Protein AF-A0A819MN63-F1 (afdb_monomer)

Radius of gyration: 20.39 Å; Cα contacts (8 Å, |Δi|>4): 69; chains: 1; bounding box: 48×33×55 Å

pLDDT: mean 74.1, std 19.13, range [34.66, 96.5]

Foldseek 3Di:
DDDDDPVNVVVVVVVVVVVVVVVLVVVVVVLPDPDDDDDDDPPLVNCVVCVVRVPDWDKDKDKDKDPDDLDPDPPVVVVVVPVPDPPVVVVVCVVVVHIDIDIDIDTDDDDDRPD

Solvent-accessible surface area (backbone atoms only — not comparable to full-atom values): 7505 Å² total; per-residue (Å²): 136,85,81,84,50,73,70,57,54,53,51,52,52,52,49,53,52,50,54,52,53,50,53,46,52,51,52,53,53,48,69,73,42,95,62,91,79,89,84,89,80,89,60,70,77,58,62,60,50,41,81,75,38,86,88,47,82,57,59,31,74,48,80,44,48,79,98,55,79,89,61,99,70,57,68,68,64,53,56,52,53,58,73,76,46,66,66,68,58,56,54,59,38,57,77,64,78,51,88,53,77,48,77,44,83,38,82,40,75,73,75,83,78,90,122

Secondary structure (DSSP, 8-state):
-PPPPHHHHHHHHHHHHHHHHHHHHHHHHHHHSSS------S-GGGGGGGGT-TT---EEEEEEETT---S---HHHHHHHHHHS-HHHHHHHHTTT--PEEEEEEESPPPP---

Mean predicted aligned error: 12.8 Å

Structure (mmCIF, N/CA/C/O backbone):
data_AF-A0A819MN63-F1
#
_entry.id   AF-A0A819MN63-F1
#
loop_
_atom_site.gro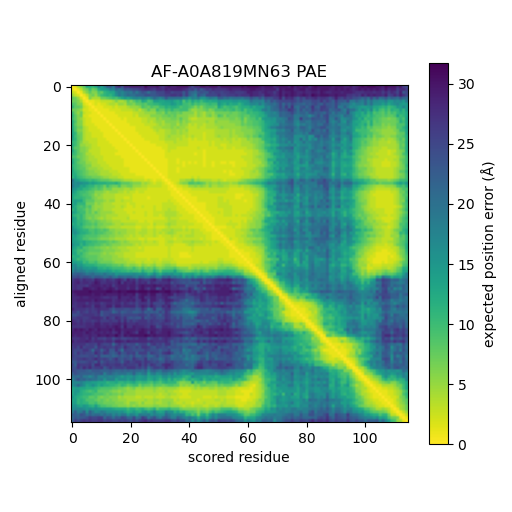up_PDB
_atom_site.id
_atom_site.type_symbol
_atom_site.label_atom_id
_atom_site.label_alt_id
_atom_site.label_comp_id
_atom_site.label_asym_id
_atom_site.label_entity_id
_atom_site.label_seq_id
_atom_site.pdbx_PDB_ins_code
_atom_site.Cartn_x
_atom_site.Cartn_y
_atom_site.Cartn_z
_atom_site.occupancy
_atom_site.B_iso_or_equiv
_atom_site.auth_seq_id
_atom_site.auth_comp_id
_atom_site.auth_asym_id
_atom_site.auth_atom_id
_atom_site.pdbx_PDB_model_num
ATOM 1 N N . MET A 1 1 ? -17.311 16.389 30.363 1.00 45.59 1 MET A N 1
ATOM 2 C CA . MET A 1 1 ? -16.222 16.355 29.365 1.00 45.59 1 MET A CA 1
ATOM 3 C C . MET A 1 1 ? -14.967 15.887 30.088 1.00 45.59 1 MET A C 1
ATOM 5 O O . MET A 1 1 ? -14.513 16.604 30.968 1.00 45.59 1 MET A O 1
ATOM 9 N N . GLY A 1 2 ? -14.494 14.661 29.845 1.00 63.00 2 GLY A N 1
ATOM 10 C CA . GLY A 1 2 ? -13.279 14.136 30.484 1.00 63.00 2 GLY A CA 1
ATOM 11 C C . GLY A 1 2 ? -12.053 14.535 29.669 1.00 63.00 2 GLY A C 1
ATOM 12 O O . GLY A 1 2 ? -11.988 14.201 28.490 1.00 63.00 2 GLY A O 1
ATOM 13 N N . GLN A 1 3 ? -11.128 15.288 30.265 1.00 57.12 3 GLN A N 1
ATOM 14 C CA . GLN A 1 3 ? -9.865 15.643 29.621 1.00 57.12 3 GLN A CA 1
ATOM 15 C C . GLN A 1 3 ? -8.961 14.408 29.530 1.00 57.12 3 GLN A C 1
ATOM 17 O O . GLN A 1 3 ? -8.749 13.701 30.515 1.00 57.12 3 GLN A O 1
ATOM 22 N N . SER A 1 4 ? -8.436 14.175 28.330 1.00 65.62 4 SER A N 1
ATOM 23 C CA . SER A 1 4 ? -7.283 13.316 28.067 1.00 65.62 4 SER A CA 1
ATOM 24 C C . SER A 1 4 ? -6.105 13.763 28.948 1.00 65.62 4 SER A C 1
ATOM 26 O O . SER A 1 4 ? -5.774 14.947 28.979 1.00 65.62 4 SER A O 1
ATOM 28 N N . THR A 1 5 ? -5.503 12.855 29.723 1.00 80.56 5 THR A N 1
ATOM 29 C CA . THR A 1 5 ? -4.288 13.168 30.491 1.00 80.56 5 THR A CA 1
ATOM 30 C C . THR A 1 5 ? -3.076 13.105 29.562 1.00 80.56 5 THR A C 1
ATOM 32 O O . THR A 1 5 ? -3.016 12.248 28.685 1.00 80.56 5 THR A O 1
ATOM 35 N N . PHE A 1 6 ? -2.065 13.951 29.779 1.00 82.38 6 PHE A N 1
ATOM 36 C CA . PHE A 1 6 ? -0.819 13.956 28.990 1.00 82.38 6 PHE A CA 1
ATOM 37 C C . PHE A 1 6 ? -0.183 12.556 28.845 1.00 82.38 6 PHE A C 1
ATOM 39 O O . PHE A 1 6 ? 0.319 12.187 27.786 1.00 82.38 6 PHE A O 1
ATOM 46 N N . SER A 1 7 ? -0.273 11.725 29.890 1.00 84.88 7 SER A N 1
ATOM 47 C CA . SER A 1 7 ? 0.187 10.331 29.839 1.00 84.88 7 SER A CA 1
ATOM 48 C C . SER A 1 7 ? -0.615 9.464 28.859 1.00 84.88 7 SER A C 1
ATOM 50 O O . SER A 1 7 ? -0.031 8.585 28.227 1.00 84.88 7 SER A O 1
ATOM 52 N N . SER A 1 8 ? -1.923 9.693 28.712 1.00 85.88 8 SER A N 1
ATOM 53 C CA . SER A 1 8 ? -2.758 8.992 27.730 1.00 85.88 8 SER A CA 1
ATOM 54 C C . SER A 1 8 ? -2.366 9.355 26.297 1.00 85.88 8 SER A C 1
ATOM 56 O O . SER A 1 8 ? -2.343 8.481 25.435 1.00 85.88 8 SER A O 1
ATOM 58 N N . GLU A 1 9 ? -2.022 10.617 26.042 1.00 84.75 9 GLU A N 1
ATOM 59 C CA . GLU A 1 9 ? -1.597 11.088 24.715 1.00 84.75 9 GLU A CA 1
ATOM 60 C C . GLU A 1 9 ? -0.244 10.498 24.320 1.00 84.75 9 GLU A C 1
ATOM 62 O O . GLU A 1 9 ? -0.098 9.995 23.207 1.00 84.75 9 GLU A O 1
ATOM 67 N N . ILE A 1 10 ? 0.715 10.456 25.253 1.00 90.56 10 ILE A N 1
ATOM 68 C CA . ILE A 1 10 ? 2.007 9.787 25.038 1.00 90.56 10 ILE A CA 1
ATOM 69 C C . ILE A 1 10 ? 1.806 8.307 24.708 1.00 90.56 10 ILE A C 1
ATOM 71 O O . ILE A 1 10 ? 2.417 7.802 23.766 1.00 90.56 10 ILE A O 1
ATOM 75 N N . ASN A 1 11 ? 0.937 7.612 25.444 1.00 89.25 11 ASN A N 1
ATOM 76 C CA . ASN A 1 11 ? 0.668 6.197 25.193 1.00 89.25 11 ASN A CA 1
ATOM 77 C C . ASN A 1 11 ? 0.039 5.971 23.810 1.00 89.25 11 ASN A C 1
ATOM 79 O O . ASN A 1 11 ? 0.414 5.024 23.119 1.00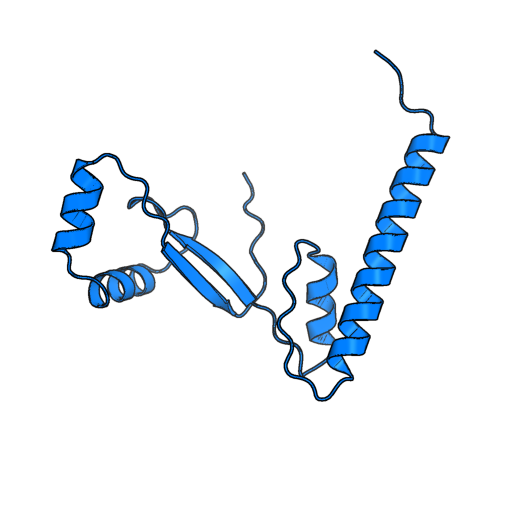 89.25 11 ASN A O 1
ATOM 83 N N . HIS A 1 12 ? -0.864 6.852 23.369 1.00 87.62 12 HIS A N 1
ATOM 84 C CA . HIS A 1 12 ? -1.431 6.787 22.019 1.00 87.62 12 HIS A CA 1
ATOM 85 C C . HIS A 1 12 ? -0.375 7.026 20.934 1.00 87.62 12 HIS A C 1
ATOM 87 O O . HIS A 1 12 ? -0.326 6.277 19.959 1.00 87.62 12 HIS A O 1
ATOM 93 N N . ILE A 1 13 ? 0.510 8.010 21.111 1.00 91.06 13 ILE A N 1
ATOM 94 C CA . ILE A 1 13 ? 1.607 8.267 20.166 1.00 91.06 13 ILE A CA 1
ATOM 95 C C . ILE A 1 13 ? 2.553 7.063 20.105 1.00 91.06 13 ILE A C 1
ATOM 97 O O . ILE A 1 13 ? 2.892 6.602 19.016 1.00 91.06 13 ILE A O 1
ATOM 101 N N . ALA A 1 14 ? 2.943 6.509 21.256 1.00 91.62 14 ALA A N 1
ATOM 102 C CA . ALA A 1 14 ? 3.806 5.333 21.322 1.00 91.62 14 ALA A CA 1
ATOM 103 C C . ALA A 1 14 ? 3.175 4.121 20.619 1.00 91.62 14 ALA A C 1
ATOM 105 O O . ALA A 1 14 ? 3.855 3.405 19.884 1.00 91.62 14 ALA A O 1
ATOM 106 N N . PHE A 1 15 ? 1.866 3.917 20.789 1.00 91.25 15 PHE A N 1
ATOM 107 C CA . PHE A 1 15 ? 1.127 2.876 20.082 1.00 91.25 15 PHE A CA 1
ATOM 108 C C . PHE A 1 15 ? 1.167 3.076 18.560 1.00 91.25 15 PHE A C 1
ATOM 110 O O . PHE A 1 15 ? 1.519 2.146 17.836 1.00 91.25 15 PHE 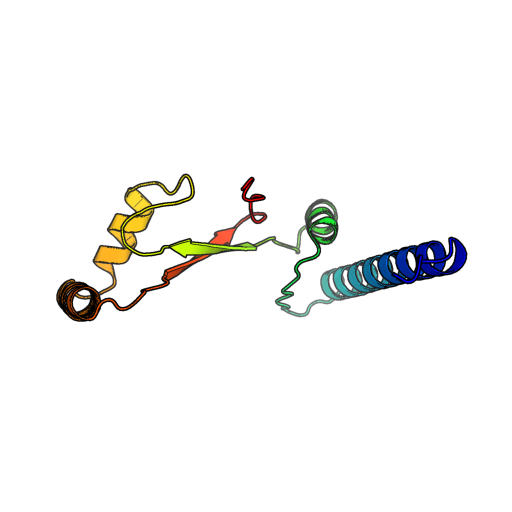A O 1
ATOM 117 N N . ILE A 1 16 ? 0.888 4.290 18.072 1.00 88.06 16 ILE A N 1
ATOM 118 C CA . ILE A 1 16 ? 0.930 4.616 16.637 1.00 88.06 16 ILE A CA 1
ATOM 119 C C . ILE A 1 16 ? 2.325 4.355 16.055 1.00 88.06 16 ILE A C 1
ATOM 121 O O . ILE A 1 16 ? 2.446 3.724 15.003 1.00 88.06 16 ILE A O 1
ATOM 125 N N . LEU A 1 17 ? 3.379 4.793 16.749 1.00 91.44 17 LEU A N 1
ATOM 126 C CA . LEU A 1 17 ? 4.762 4.579 16.318 1.00 91.44 17 LEU A CA 1
ATOM 127 C C . LEU A 1 17 ? 5.120 3.091 16.259 1.00 91.44 17 LEU A C 1
ATOM 129 O O . LEU A 1 17 ? 5.741 2.655 15.290 1.00 91.44 17 LEU A O 1
ATOM 133 N N . ASN A 1 18 ? 4.685 2.301 17.242 1.00 93.19 18 ASN A N 1
ATOM 134 C CA . ASN A 1 18 ? 4.894 0.854 17.239 1.00 93.19 18 ASN A CA 1
ATOM 135 C C . ASN A 1 18 ? 4.166 0.173 16.073 1.00 93.19 18 ASN A C 1
ATOM 137 O O . ASN A 1 18 ? 4.758 -0.665 15.394 1.00 93.19 18 ASN A O 1
ATOM 141 N N . CYS A 1 19 ? 2.913 0.548 15.797 1.00 91.25 19 CYS A N 1
ATOM 142 C CA . CYS A 1 19 ? 2.168 0.018 14.655 1.00 91.25 19 CYS A CA 1
ATOM 143 C C . CYS A 1 19 ? 2.842 0.364 13.321 1.00 91.25 19 CYS A C 1
ATOM 145 O O . CYS A 1 19 ? 2.958 -0.503 12.454 1.00 91.25 19 CYS A O 1
ATOM 147 N N . LEU A 1 20 ? 3.326 1.600 13.167 1.00 92.19 20 LEU A N 1
ATOM 148 C CA . LEU A 1 20 ? 4.042 2.022 11.966 1.00 92.19 20 LEU A CA 1
ATOM 149 C C . LEU A 1 20 ? 5.361 1.255 11.797 1.00 92.19 20 LEU A C 1
ATOM 151 O O . LEU A 1 20 ? 5.638 0.748 10.712 1.00 92.19 20 LEU A O 1
ATOM 155 N N . ALA A 1 21 ? 6.151 1.125 12.865 1.00 93.56 21 ALA A N 1
ATOM 156 C CA . ALA A 1 21 ? 7.407 0.378 12.841 1.00 93.56 21 ALA A CA 1
ATOM 157 C C . ALA A 1 21 ? 7.187 -1.099 12.477 1.00 93.56 21 ALA A C 1
ATOM 159 O O . ALA A 1 21 ? 7.914 -1.652 11.648 1.00 93.56 21 ALA A O 1
ATOM 160 N N . LEU A 1 22 ? 6.148 -1.720 13.045 1.00 95.31 22 LEU A N 1
ATOM 161 C CA . LEU A 1 22 ? 5.773 -3.096 12.737 1.00 95.31 22 LEU A CA 1
ATOM 162 C C . LEU A 1 22 ? 5.373 -3.253 11.264 1.00 95.31 22 LEU A C 1
ATOM 164 O O . LEU A 1 22 ? 5.869 -4.153 10.589 1.00 95.31 22 LEU A O 1
ATOM 168 N N . ALA A 1 23 ? 4.521 -2.365 10.745 1.00 94.50 23 ALA A N 1
ATOM 169 C CA . ALA A 1 23 ? 4.076 -2.423 9.356 1.00 94.50 23 ALA A CA 1
ATOM 170 C C . ALA A 1 23 ? 5.237 -2.226 8.364 1.00 94.50 23 ALA A C 1
ATOM 172 O O . ALA A 1 23 ? 5.317 -2.936 7.358 1.00 94.50 23 ALA A O 1
ATOM 173 N N . THR A 1 24 ? 6.183 -1.334 8.676 1.00 95.38 24 THR A N 1
ATOM 174 C CA . THR A 1 24 ? 7.430 -1.168 7.914 1.00 95.38 24 THR A CA 1
ATOM 175 C C . THR A 1 24 ? 8.241 -2.460 7.907 1.00 95.38 24 THR A C 1
ATOM 177 O O . THR A 1 24 ? 8.580 -2.961 6.837 1.00 95.38 24 THR A O 1
ATOM 180 N N . SER A 1 25 ? 8.492 -3.056 9.077 1.00 96.50 25 SER A N 1
ATOM 181 C CA . SER A 1 25 ? 9.279 -4.291 9.190 1.00 96.50 25 SER A CA 1
ATOM 182 C C . SER A 1 25 ? 8.653 -5.471 8.436 1.00 96.50 25 SER A C 1
ATOM 184 O O . SER A 1 25 ? 9.365 -6.211 7.749 1.00 96.50 25 SER A O 1
ATOM 186 N N . ILE A 1 26 ? 7.324 -5.619 8.499 1.00 95.62 26 ILE A N 1
ATOM 187 C CA . ILE A 1 26 ? 6.593 -6.631 7.726 1.00 95.62 26 ILE A CA 1
ATOM 188 C C . ILE A 1 26 ? 6.774 -6.377 6.228 1.00 95.62 26 ILE A C 1
ATOM 190 O O . ILE A 1 26 ? 7.154 -7.290 5.499 1.00 95.62 26 ILE A O 1
ATOM 194 N N . THR A 1 27 ? 6.565 -5.139 5.773 1.00 95.31 27 THR A N 1
ATOM 195 C CA . THR A 1 27 ? 6.689 -4.776 4.353 1.00 95.31 27 THR A CA 1
ATOM 196 C C . THR A 1 27 ? 8.088 -5.081 3.824 1.00 95.31 27 THR A C 1
ATOM 198 O O . THR A 1 27 ? 8.224 -5.730 2.792 1.00 95.31 27 THR A O 1
ATOM 201 N N . GLU A 1 28 ? 9.141 -4.702 4.550 1.00 95.44 28 GLU A N 1
ATOM 202 C CA . GLU A 1 28 ? 10.507 -5.007 4.123 1.00 95.44 28 GLU A CA 1
ATOM 203 C C . GLU A 1 28 ? 10.815 -6.508 4.115 1.00 95.44 28 GLU A C 1
ATOM 205 O O . GLU A 1 28 ? 11.546 -6.987 3.249 1.00 95.44 28 GLU A O 1
ATOM 210 N N . THR A 1 29 ? 10.289 -7.262 5.085 1.00 96.06 29 THR A N 1
ATOM 211 C CA . THR A 1 29 ? 10.427 -8.726 5.109 1.00 96.06 29 THR A CA 1
ATOM 212 C C . THR A 1 29 ? 9.812 -9.342 3.855 1.00 96.06 29 THR A C 1
ATOM 214 O O . THR A 1 29 ? 10.435 -10.190 3.218 1.00 96.06 29 THR A O 1
ATOM 217 N N . LEU A 1 30 ? 8.631 -8.865 3.457 1.00 95.31 30 LEU A N 1
ATOM 218 C CA . LEU A 1 30 ? 7.952 -9.309 2.241 1.00 95.31 30 LEU A CA 1
ATOM 219 C C . LEU A 1 30 ? 8.739 -8.918 0.982 1.00 95.31 30 LEU A C 1
ATOM 221 O O . LEU A 1 30 ? 8.903 -9.760 0.103 1.00 95.31 30 LEU A O 1
ATOM 225 N N . CYS A 1 31 ? 9.317 -7.712 0.923 1.00 94.12 31 CYS A N 1
ATOM 226 C CA . CYS A 1 31 ? 10.182 -7.294 -0.188 1.00 94.12 31 CYS A CA 1
ATOM 227 C C . CYS A 1 31 ? 11.449 -8.147 -0.329 1.00 94.12 31 CYS A C 1
ATOM 229 O O . CYS A 1 31 ? 11.979 -8.273 -1.427 1.00 94.12 31 CYS A O 1
ATOM 231 N N . ARG A 1 32 ? 11.976 -8.708 0.764 1.00 94.75 32 ARG A N 1
ATOM 232 C CA . ARG A 1 32 ? 13.137 -9.616 0.716 1.00 94.75 32 ARG A CA 1
ATOM 233 C C . ARG A 1 32 ? 12.747 -11.059 0.391 1.00 94.75 32 ARG A C 1
ATOM 235 O O . ARG A 1 32 ? 13.628 -11.871 0.128 1.00 94.75 32 ARG A O 1
ATOM 242 N N . SER A 1 33 ? 11.456 -11.385 0.428 1.00 93.75 33 SER A N 1
ATOM 243 C CA . SER A 1 33 ? 10.958 -12.700 0.035 1.00 93.75 33 SER A CA 1
ATOM 244 C C . SER A 1 33 ? 10.871 -12.819 -1.489 1.00 93.75 33 SER A C 1
ATOM 246 O O . SER A 1 33 ? 10.639 -11.836 -2.189 1.00 93.75 33 SER A O 1
ATOM 248 N N . GLU A 1 34 ? 10.995 -14.037 -2.012 1.00 88.38 34 GLU A N 1
ATOM 249 C CA . GLU A 1 34 ? 10.754 -14.331 -3.436 1.00 88.38 34 GLU A CA 1
ATOM 250 C C . GLU A 1 34 ? 9.258 -14.534 -3.749 1.00 88.38 34 GLU A C 1
ATOM 252 O O . GLU A 1 34 ? 8.887 -14.954 -4.843 1.00 88.38 34 GLU A O 1
ATOM 257 N N . SER A 1 35 ? 8.377 -14.269 -2.778 1.00 91.50 35 SER A N 1
ATOM 258 C CA . SER A 1 35 ? 6.937 -14.469 -2.931 1.00 91.50 35 SER A CA 1
ATOM 259 C C . SER A 1 35 ? 6.282 -13.295 -3.649 1.00 91.50 35 SER A C 1
ATOM 261 O O . SER A 1 35 ? 6.613 -12.134 -3.420 1.00 91.50 35 SER A O 1
ATOM 263 N N . PHE A 1 36 ? 5.281 -13.597 -4.475 1.00 93.69 36 PHE A N 1
ATOM 264 C CA . PHE A 1 36 ? 4.382 -12.578 -5.004 1.00 93.69 36 PHE A CA 1
ATOM 265 C C . PHE A 1 36 ? 3.376 -12.174 -3.921 1.00 93.69 36 PHE A C 1
ATOM 267 O O . PHE A 1 36 ? 2.628 -13.018 -3.424 1.00 93.69 36 PHE A O 1
ATOM 274 N N . VAL A 1 37 ? 3.358 -10.893 -3.548 1.00 94.69 37 VAL A N 1
ATOM 275 C CA . VAL A 1 37 ? 2.541 -10.381 -2.441 1.00 94.69 37 VAL A CA 1
ATOM 276 C C . VAL A 1 37 ? 1.809 -9.112 -2.859 1.00 94.69 37 VAL A C 1
ATOM 278 O O . VAL A 1 37 ? 2.399 -8.210 -3.449 1.00 94.69 37 VAL A O 1
ATOM 281 N N . ILE A 1 38 ? 0.527 -9.027 -2.501 1.00 94.31 38 ILE A N 1
ATOM 282 C CA . ILE A 1 38 ? -0.271 -7.801 -2.581 1.00 94.31 38 ILE A CA 1
ATOM 283 C C . ILE A 1 38 ? -0.501 -7.311 -1.152 1.00 94.31 38 ILE A C 1
ATOM 285 O O . ILE A 1 38 ? -1.096 -8.019 -0.341 1.00 94.31 38 ILE A O 1
ATOM 289 N N . LEU A 1 39 ? -0.038 -6.098 -0.853 1.00 92.88 39 LEU A N 1
ATOM 290 C CA . LEU A 1 39 ? -0.228 -5.447 0.441 1.00 92.88 39 LEU A CA 1
ATOM 291 C C . LEU A 1 39 ? -1.118 -4.214 0.266 1.00 92.88 39 LEU A C 1
ATOM 293 O O . LEU A 1 39 ? -0.723 -3.250 -0.385 1.00 92.88 39 LEU A O 1
ATOM 297 N N . ALA A 1 40 ? -2.307 -4.233 0.869 1.00 92.06 40 ALA A N 1
ATOM 298 C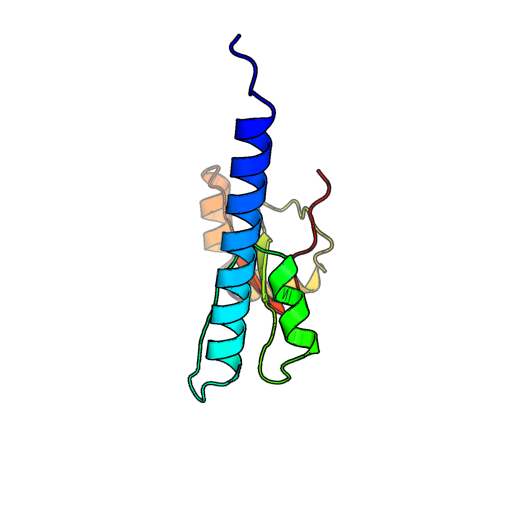 CA . ALA A 1 40 ? -3.177 -3.064 0.960 1.00 92.06 40 ALA A CA 1
ATOM 299 C C . ALA A 1 40 ? -2.944 -2.347 2.296 1.00 92.06 40 ALA A C 1
ATOM 301 O O . ALA A 1 40 ? -2.918 -2.983 3.350 1.00 92.06 40 ALA A O 1
ATOM 302 N N . THR A 1 41 ? -2.768 -1.027 2.264 1.00 89.62 41 THR A N 1
ATOM 303 C CA . THR A 1 41 ? -2.515 -0.223 3.465 1.00 89.62 41 THR A CA 1
ATOM 304 C C . THR A 1 41 ? -3.051 1.196 3.313 1.00 89.62 41 THR A C 1
ATOM 306 O O . THR A 1 41 ? -3.079 1.743 2.213 1.00 89.62 41 THR A O 1
ATOM 309 N N . HIS A 1 42 ? -3.440 1.799 4.437 1.00 88.38 42 HIS A N 1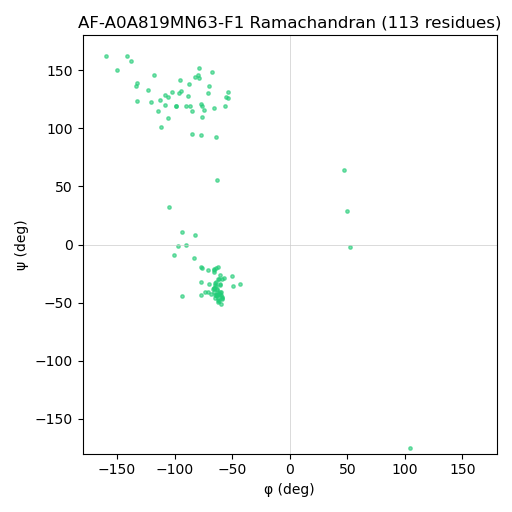
ATOM 310 C CA . HIS A 1 42 ? -3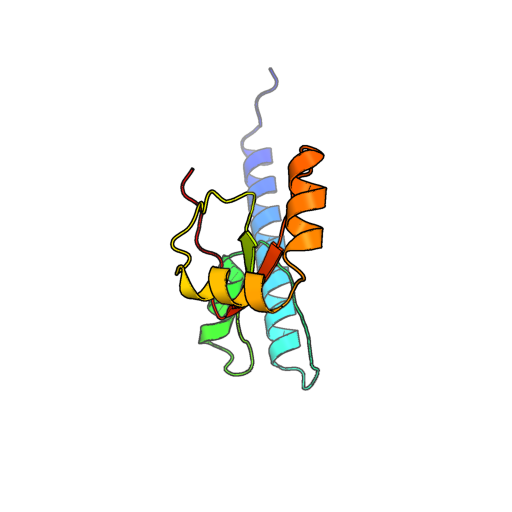.770 3.225 4.543 1.00 88.38 42 HIS A CA 1
ATOM 311 C C . HIS A 1 42 ? -2.591 4.063 5.070 1.00 88.38 42 HIS A C 1
ATOM 313 O O . HIS A 1 42 ? -2.700 5.278 5.199 1.00 88.38 42 HIS A O 1
ATOM 319 N N . LEU A 1 43 ? -1.459 3.427 5.393 1.00 89.19 43 LEU A N 1
ATOM 320 C CA . LEU A 1 43 ? -0.269 4.099 5.909 1.00 89.19 43 LEU A CA 1
ATOM 321 C C . LEU A 1 43 ? 0.576 4.633 4.750 1.00 89.19 43 LEU A C 1
ATOM 323 O O . LEU A 1 43 ? 1.418 3.918 4.203 1.00 89.19 43 LEU A O 1
ATOM 327 N N . GLN A 1 44 ? 0.380 5.904 4.393 1.00 87.31 44 GLN A N 1
ATOM 328 C CA . GLN A 1 44 ? 1.125 6.562 3.313 1.00 87.31 44 GLN A CA 1
ATOM 329 C C . GLN A 1 44 ? 2.645 6.524 3.540 1.00 87.31 44 GLN A C 1
ATOM 331 O O . GLN A 1 44 ? 3.414 6.450 2.591 1.00 87.31 44 GLN A O 1
ATOM 336 N N . GLN A 1 45 ? 3.107 6.494 4.791 1.00 88.25 45 GLN A N 1
ATOM 337 C CA . GLN A 1 45 ? 4.532 6.416 5.124 1.00 88.25 45 GLN A CA 1
ATOM 338 C C . GLN A 1 45 ? 5.209 5.165 4.536 1.00 88.25 45 GLN A C 1
ATOM 340 O O . GLN A 1 45 ? 6.390 5.217 4.187 1.00 88.25 45 GLN A O 1
ATOM 345 N N . LEU A 1 46 ? 4.469 4.061 4.369 1.00 90.62 46 LEU A N 1
ATOM 346 C CA . LEU A 1 46 ? 5.005 2.819 3.807 1.00 90.62 46 LEU A CA 1
ATOM 347 C C . LEU A 1 46 ? 5.308 2.924 2.310 1.00 90.62 46 LEU A C 1
ATOM 349 O O . LEU A 1 46 ? 6.146 2.178 1.811 1.00 90.62 46 LEU A O 1
ATOM 353 N N . THR A 1 47 ? 4.700 3.865 1.582 1.00 88.00 47 THR A N 1
ATOM 354 C CA . THR A 1 47 ? 4.935 3.995 0.135 1.00 88.00 47 THR A CA 1
ATOM 355 C C . THR A 1 47 ? 6.368 4.417 -0.179 1.00 88.00 47 THR A C 1
ATOM 357 O O . THR A 1 47 ? 6.870 4.129 -1.268 1.00 88.00 47 THR A O 1
ATOM 360 N N . SER A 1 48 ? 7.046 5.061 0.780 1.00 88.31 48 SER A N 1
ATOM 361 C CA . SER A 1 48 ? 8.455 5.453 0.675 1.00 88.31 48 SER A CA 1
ATOM 362 C C . SER A 1 48 ? 9.417 4.258 0.613 1.00 88.31 48 SER A C 1
ATOM 364 O O . SER A 1 48 ? 10.503 4.375 0.046 1.00 88.31 48 SER A O 1
ATOM 366 N N . ILE A 1 49 ? 8.999 3.082 1.097 1.00 90.62 49 ILE A N 1
ATOM 367 C CA . ILE A 1 49 ? 9.777 1.836 1.025 1.00 90.62 49 ILE A CA 1
ATOM 368 C C . ILE A 1 49 ? 10.032 1.439 -0.439 1.00 90.62 49 ILE A C 1
ATOM 370 O O . ILE A 1 49 ? 11.087 0.888 -0.756 1.00 90.62 49 ILE A O 1
ATOM 374 N N . GLY A 1 50 ? 9.125 1.797 -1.356 1.00 85.56 50 GLY A N 1
ATOM 375 C CA . GLY A 1 50 ? 9.290 1.568 -2.796 1.00 85.56 50 GLY A CA 1
ATOM 376 C C . GLY A 1 50 ? 10.485 2.292 -3.423 1.00 85.56 50 GLY A C 1
ATOM 377 O O . GLY A 1 50 ? 10.965 1.873 -4.471 1.00 85.56 50 GLY A O 1
ATOM 378 N N . TYR A 1 51 ? 11.024 3.334 -2.779 1.00 87.12 51 TYR A N 1
ATOM 379 C CA . TYR A 1 51 ? 12.269 3.970 -3.228 1.00 87.12 51 TYR A CA 1
ATOM 380 C C . TYR A 1 51 ? 13.520 3.153 -2.871 1.00 87.12 51 TYR A C 1
ATOM 382 O O . TYR A 1 51 ? 14.569 3.339 -3.485 1.00 87.12 51 TYR A O 1
ATOM 390 N N . ILE A 1 52 ? 13.418 2.253 -1.889 1.00 91.62 52 ILE A N 1
ATOM 391 C CA . ILE A 1 52 ? 14.521 1.414 -1.403 1.00 91.62 52 ILE A CA 1
ATOM 392 C C . ILE A 1 52 ? 14.514 0.061 -2.126 1.00 91.62 52 ILE A C 1
ATOM 394 O O . ILE A 1 52 ? 15.559 -0.414 -2.574 1.00 91.62 52 ILE A O 1
ATOM 398 N N . TYR A 1 53 ? 13.337 -0.552 -2.274 1.00 91.75 53 TYR A N 1
ATOM 399 C CA . TYR A 1 53 ? 13.177 -1.893 -2.839 1.00 91.75 53 TYR A CA 1
ATOM 400 C C . TYR A 1 53 ? 12.613 -1.833 -4.258 1.00 91.75 53 TYR A C 1
ATOM 402 O O . TYR A 1 53 ? 11.435 -1.557 -4.459 1.00 91.75 53 TYR A O 1
ATOM 410 N N . ARG A 1 54 ? 13.448 -2.153 -5.255 1.00 89.50 54 ARG A N 1
ATOM 411 C CA . ARG A 1 54 ? 13.075 -2.100 -6.685 1.00 89.50 54 ARG A CA 1
ATOM 412 C C . ARG A 1 54 ? 11.965 -3.074 -7.090 1.00 89.50 54 ARG A C 1
ATOM 414 O O . ARG A 1 54 ? 11.374 -2.901 -8.148 1.00 89.50 54 ARG A O 1
ATOM 421 N N . ASN A 1 55 ? 11.732 -4.115 -6.297 1.00 90.94 55 ASN A N 1
ATOM 422 C CA . ASN A 1 55 ? 10.689 -5.112 -6.528 1.00 90.94 55 ASN A CA 1
ATOM 423 C C . ASN A 1 55 ? 9.347 -4.752 -5.870 1.00 90.94 55 ASN A C 1
ATOM 425 O O . ASN A 1 55 ? 8.389 -5.504 -6.023 1.00 90.94 55 ASN A O 1
ATOM 429 N N . LEU A 1 56 ? 9.261 -3.616 -5.170 1.00 93.25 56 LEU A N 1
ATOM 430 C CA . LEU A 1 56 ? 8.002 -3.072 -4.676 1.00 93.25 56 LEU A CA 1
ATOM 431 C C . LEU A 1 56 ? 7.473 -2.030 -5.663 1.00 93.25 56 LEU A C 1
ATOM 433 O O . LEU A 1 56 ? 8.177 -1.095 -6.040 1.00 93.25 56 LEU A O 1
ATOM 437 N N . ALA A 1 57 ? 6.202 -2.160 -6.035 1.00 93.25 57 ALA A N 1
ATOM 438 C CA . ALA A 1 57 ? 5.491 -1.183 -6.846 1.00 93.25 57 ALA A CA 1
ATOM 439 C C . ALA A 1 57 ? 4.235 -0.701 -6.107 1.00 93.25 57 ALA A C 1
ATOM 441 O O . ALA A 1 57 ? 3.468 -1.504 -5.578 1.00 93.25 57 ALA A O 1
ATOM 442 N N . ASN A 1 58 ? 4.035 0.618 -6.071 1.00 92.62 58 ASN A N 1
ATOM 443 C CA . ASN A 1 58 ? 2.872 1.240 -5.439 1.00 92.62 58 ASN A CA 1
ATOM 444 C C . ASN A 1 58 ? 1.710 1.337 -6.433 1.00 92.62 58 ASN A C 1
ATOM 446 O O . ASN A 1 58 ? 1.913 1.728 -7.586 1.00 92.62 58 ASN A O 1
ATOM 450 N N . TYR A 1 59 ? 0.502 1.038 -5.959 1.00 92.06 59 TYR A N 1
ATOM 451 C CA . TYR A 1 59 ? -0.744 1.181 -6.707 1.00 92.06 59 TYR A CA 1
ATOM 452 C C . TYR A 1 59 ? -1.843 1.765 -5.814 1.00 92.06 59 TYR A C 1
ATOM 454 O O . TYR A 1 59 ? -1.794 1.634 -4.590 1.00 92.06 59 TYR A O 1
ATOM 462 N N . HIS A 1 60 ? -2.857 2.366 -6.428 1.00 89.00 60 HIS A N 1
ATOM 463 C CA . HIS A 1 60 ? -4.074 2.828 -5.758 1.00 89.00 60 HIS A CA 1
ATOM 464 C C . HIS A 1 60 ? -5.306 2.573 -6.630 1.00 89.00 60 HIS A C 1
ATOM 466 O O . HIS A 1 60 ? -5.189 2.348 -7.835 1.00 89.00 60 HIS A O 1
ATOM 472 N N . PHE A 1 61 ? -6.486 2.598 -6.011 1.00 83.81 61 PHE A N 1
ATOM 473 C CA . PHE A 1 61 ? -7.761 2.541 -6.718 1.00 83.81 61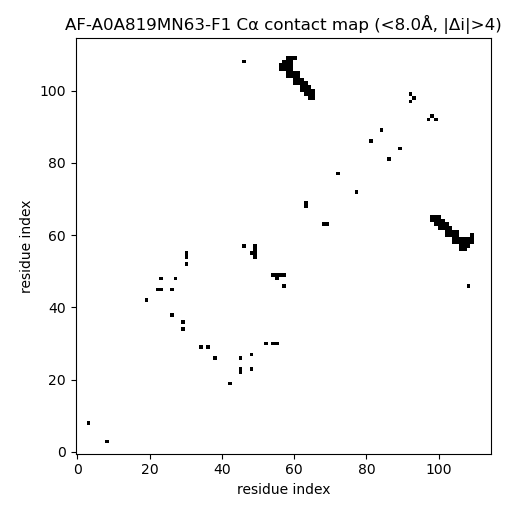 PHE A CA 1
ATOM 474 C C . PHE A 1 61 ? -8.340 3.946 -6.865 1.00 83.81 61 PHE A C 1
ATOM 476 O O . PHE A 1 61 ? -8.652 4.587 -5.865 1.00 83.81 61 PHE A O 1
ATOM 483 N N . ASP A 1 62 ? -8.530 4.384 -8.105 1.00 71.94 62 ASP A N 1
ATOM 484 C CA . ASP A 1 62 ? -9.378 5.532 -8.415 1.00 71.94 62 ASP A CA 1
ATOM 485 C C . ASP A 1 62 ? -10.846 5.117 -8.389 1.00 71.94 62 ASP A C 1
ATOM 487 O O . ASP A 1 62 ? -11.192 4.020 -8.834 1.00 71.94 62 ASP A O 1
ATOM 491 N N . ILE A 1 63 ? -11.707 6.017 -7.914 1.00 71.94 63 ILE A N 1
ATOM 492 C CA . ILE A 1 63 ? -13.157 5.825 -7.871 1.00 71.94 63 ILE A CA 1
ATOM 493 C C . ILE A 1 63 ? -13.809 6.814 -8.837 1.00 71.94 63 ILE A C 1
ATOM 495 O O . ILE A 1 63 ? -13.626 8.023 -8.714 1.00 71.94 63 ILE A O 1
ATOM 499 N N . ILE A 1 64 ? -14.604 6.302 -9.773 1.00 67.69 64 ILE A N 1
ATOM 500 C CA . ILE A 1 64 ? -15.444 7.099 -10.672 1.00 67.69 64 ILE A CA 1
ATOM 501 C C . ILE A 1 64 ? -16.892 6.960 -10.210 1.00 67.69 64 ILE A C 1
ATOM 503 O O . ILE A 1 64 ? -17.389 5.840 -10.074 1.00 67.69 64 ILE A O 1
ATOM 507 N N . TYR A 1 65 ? -17.563 8.092 -9.992 1.00 59.97 65 TYR A N 1
ATOM 508 C CA . TYR A 1 65 ? -18.965 8.148 -9.591 1.00 59.97 65 TYR A CA 1
ATOM 509 C C . TYR A 1 65 ? -19.753 9.162 -10.443 1.00 59.97 65 TYR A C 1
ATOM 511 O O . TYR A 1 65 ? -19.420 10.343 -10.483 1.00 59.97 65 TYR A O 1
ATOM 519 N N . ASN A 1 66 ? -20.819 8.681 -11.093 1.00 49.25 66 ASN A N 1
ATOM 520 C CA . ASN A 1 66 ? -21.985 9.443 -11.577 1.00 49.25 66 ASN A CA 1
ATOM 521 C C . ASN A 1 66 ? -21.704 10.751 -12.361 1.00 49.25 66 ASN A C 1
ATOM 523 O O . ASN A 1 66 ? -22.078 11.833 -11.909 1.00 49.25 66 ASN A O 1
ATOM 527 N N . ASP A 1 67 ? -21.056 10.649 -13.532 1.00 45.72 67 ASP A N 1
ATOM 528 C CA . ASP A 1 67 ? -20.771 11.720 -14.522 1.00 45.72 67 ASP A CA 1
ATOM 529 C C . ASP A 1 67 ? -20.078 13.007 -13.996 1.00 45.72 67 ASP A C 1
ATOM 531 O O . ASP A 1 67 ? -19.750 13.899 -14.780 1.00 45.72 67 ASP A O 1
ATOM 535 N N . LYS A 1 68 ? -19.805 13.127 -12.690 1.00 45.56 68 LYS A N 1
ATOM 536 C CA . LYS A 1 68 ? -19.066 14.233 -12.071 1.00 45.56 68 LYS A CA 1
ATOM 537 C C . LYS A 1 68 ? -17.737 13.718 -11.551 1.00 45.56 68 LYS A C 1
ATOM 539 O O . LYS A 1 68 ? -17.635 13.103 -10.494 1.00 45.56 68 LYS A O 1
ATOM 544 N N . ILE A 1 69 ? -16.712 13.990 -12.338 1.00 45.94 69 ILE A N 1
ATOM 545 C CA . ILE A 1 69 ? -15.339 13.603 -12.063 1.00 45.94 69 ILE A CA 1
ATOM 546 C C . ILE A 1 69 ? -14.790 14.517 -10.957 1.00 45.94 69 ILE A C 1
ATOM 548 O O . ILE A 1 69 ? -14.683 15.725 -11.155 1.00 45.94 69 ILE A O 1
ATOM 552 N N . HIS A 1 70 ? -14.454 13.950 -9.796 1.00 47.06 70 HIS A N 1
ATOM 553 C CA . HIS A 1 70 ? -13.862 14.677 -8.660 1.00 47.06 70 HIS A CA 1
ATOM 554 C C . HIS A 1 70 ? -12.358 14.417 -8.475 1.00 47.06 70 HIS A C 1
ATOM 556 O O . HIS A 1 70 ? -11.822 14.453 -7.372 1.00 47.06 70 HIS A O 1
ATOM 562 N N . SER A 1 71 ? -11.653 14.198 -9.576 1.00 44.88 71 SER A N 1
ATOM 563 C CA . SER A 1 71 ? -10.194 14.241 -9.655 1.00 44.88 71 SER A CA 1
ATOM 564 C C . SER A 1 71 ? -9.808 14.451 -11.120 1.00 44.88 71 SER A C 1
ATOM 566 O O . SER A 1 71 ? -10.652 14.282 -11.992 1.00 44.88 71 SER A O 1
ATOM 568 N N . ASP A 1 72 ? -8.577 14.869 -11.408 1.00 48.62 72 ASP A N 1
ATOM 569 C CA . ASP A 1 72 ? -8.048 15.157 -12.755 1.00 48.62 72 ASP A CA 1
ATOM 570 C C . ASP A 1 72 ? -8.008 13.918 -13.690 1.00 48.62 72 ASP A C 1
ATOM 572 O O . ASP A 1 72 ? -6.950 13.518 -14.181 1.00 48.62 72 ASP A O 1
ATOM 576 N N . ILE A 1 73 ? -9.134 13.239 -13.902 1.00 49.25 73 ILE A N 1
ATOM 577 C CA . ILE A 1 73 ? -9.243 12.061 -14.755 1.00 49.25 73 ILE A CA 1
ATOM 578 C C . ILE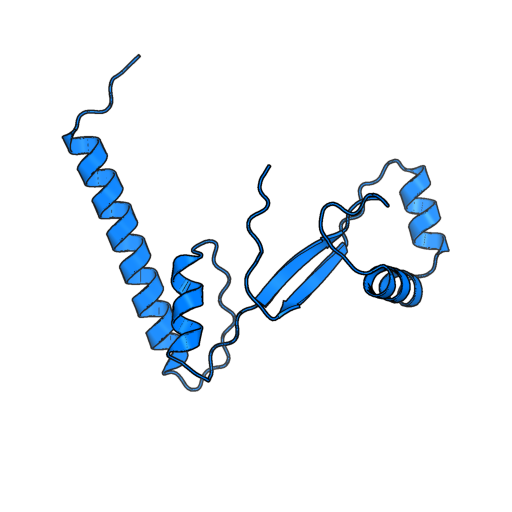 A 1 73 ? -9.445 12.552 -16.183 1.00 49.25 73 ILE A C 1
ATOM 580 O O . ILE A 1 73 ? -10.457 13.166 -16.514 1.00 49.25 73 ILE A O 1
ATOM 584 N N . ASP A 1 74 ? -8.458 12.258 -17.024 1.00 52.12 74 ASP A N 1
ATOM 585 C CA . ASP A 1 74 ? -8.512 12.478 -18.464 1.00 52.12 74 ASP A CA 1
ATOM 586 C C . ASP A 1 74 ? -9.761 11.805 -19.062 1.00 52.12 74 ASP A C 1
ATOM 588 O O . ASP A 1 74 ? -10.022 10.622 -18.802 1.00 52.12 74 ASP A O 1
ATOM 592 N N . ASN A 1 75 ? -10.508 12.550 -19.883 1.00 52.72 75 ASN A N 1
ATOM 593 C CA . ASN A 1 75 ? -11.686 12.085 -20.621 1.00 52.72 75 ASN A CA 1
ATOM 594 C C . ASN A 1 75 ? -11.414 10.778 -21.388 1.00 52.72 75 ASN A C 1
ATOM 596 O O . ASN A 1 75 ? -12.323 9.970 -21.579 1.00 52.72 75 ASN A O 1
ATOM 600 N N . ASP A 1 76 ? -10.159 10.522 -21.767 1.00 56.41 76 ASP A N 1
ATOM 601 C CA . ASP A 1 76 ? -9.754 9.284 -22.433 1.00 56.41 76 ASP A CA 1
ATOM 602 C C . ASP A 1 76 ? -9.929 8.030 -21.547 1.00 56.41 76 ASP A C 1
ATOM 604 O O . ASP A 1 76 ? -10.295 6.955 -22.027 1.00 56.41 76 ASP A O 1
ATOM 608 N N . SER A 1 77 ? -9.766 8.161 -20.223 1.00 51.91 77 SER A N 1
ATOM 609 C CA . SER A 1 77 ? -9.999 7.060 -19.271 1.00 51.91 77 SER A CA 1
ATOM 610 C C . SER A 1 77 ? -11.485 6.702 -19.148 1.00 51.91 77 SER A C 1
ATOM 612 O O . SER A 1 77 ? -11.824 5.533 -18.974 1.00 51.91 77 SER A O 1
ATOM 614 N N . ILE A 1 78 ? -12.370 7.694 -19.268 1.00 52.53 78 ILE A N 1
ATOM 615 C CA . ILE A 1 78 ? -13.829 7.518 -19.189 1.00 52.53 78 ILE A CA 1
ATOM 616 C C . ILE A 1 78 ? -14.366 6.924 -20.486 1.00 52.53 78 ILE A C 1
ATOM 618 O O . ILE A 1 78 ? -15.130 5.960 -20.457 1.00 52.53 78 ILE A O 1
ATOM 622 N N . ASN A 1 79 ? -13.888 7.416 -21.629 1.00 49.84 79 ASN A N 1
ATOM 623 C CA . ASN A 1 79 ? -14.257 6.878 -22.937 1.00 49.84 79 ASN A CA 1
ATOM 624 C C . ASN A 1 79 ? -13.860 5.403 -23.085 1.00 49.84 79 ASN A C 1
ATOM 626 O O . ASN A 1 79 ? -14.606 4.612 -23.661 1.00 49.84 79 ASN A O 1
ATOM 630 N N . ARG A 1 80 ? -12.727 4.996 -22.497 1.00 53.47 80 ARG A N 1
ATOM 631 C CA . ARG A 1 80 ? -12.339 3.580 -22.422 1.00 53.47 80 ARG A CA 1
ATOM 632 C C . ARG A 1 80 ? -13.300 2.749 -21.575 1.00 53.47 80 ARG A C 1
ATOM 634 O O . ARG A 1 80 ? -13.541 1.598 -21.918 1.00 53.47 80 ARG A O 1
ATOM 641 N N . LEU A 1 81 ? -13.888 3.314 -20.522 1.00 52.09 81 LEU A N 1
ATOM 642 C CA . LEU A 1 81 ? -14.860 2.621 -19.675 1.00 52.09 81 LEU A CA 1
ATOM 643 C C . LEU A 1 81 ? -16.201 2.400 -20.396 1.00 52.09 81 LEU A C 1
ATOM 645 O O . LEU A 1 81 ? -16.739 1.294 -20.356 1.00 52.09 81 LEU A O 1
ATOM 649 N N . HIS A 1 82 ? -16.676 3.402 -21.147 1.00 49.88 82 HIS A N 1
ATOM 650 C CA . HIS A 1 82 ? -17.844 3.273 -22.032 1.00 49.88 82 HIS A CA 1
ATOM 651 C C . HIS A 1 82 ? -17.649 2.217 -23.130 1.00 49.88 82 HIS A C 1
ATOM 653 O O . HIS A 1 82 ? -18.615 1.619 -23.593 1.00 49.88 82 HIS A O 1
ATOM 659 N N . HIS A 1 83 ? -16.405 1.944 -23.532 1.00 52.38 83 HIS A N 1
ATOM 660 C CA . HIS A 1 83 ? -16.110 0.949 -24.561 1.00 52.38 83 HIS A CA 1
ATOM 661 C C . HIS A 1 83 ? -16.186 -0.506 -24.058 1.00 52.38 83 HIS A C 1
ATOM 663 O O . HIS A 1 83 ? -16.306 -1.423 -24.874 1.00 52.38 83 HIS A O 1
ATOM 669 N N . PHE A 1 84 ? -16.114 -0.728 -22.737 1.00 49.00 84 PHE A N 1
ATOM 670 C CA . PHE A 1 84 ? -16.077 -2.059 -22.116 1.00 49.00 84 PHE A CA 1
ATOM 671 C C . PHE A 1 84 ? 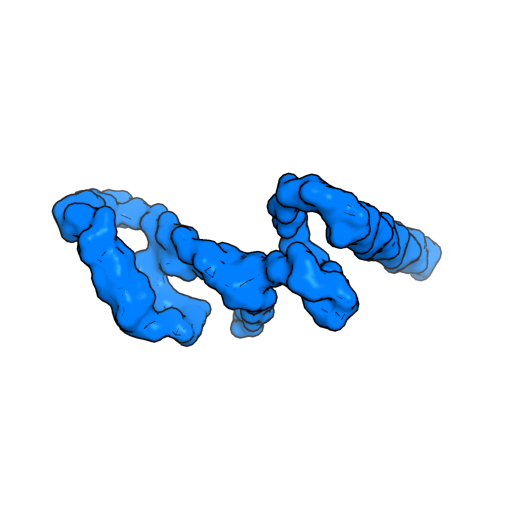-17.424 -2.532 -21.543 1.00 49.00 84 PHE A C 1
ATOM 673 O O . PHE A 1 84 ? -17.544 -3.705 -21.189 1.00 49.00 84 PHE A O 1
ATOM 680 N N . GLN A 1 85 ? -18.447 -1.674 -21.470 1.00 51.78 85 GLN A N 1
ATOM 681 C CA . GLN A 1 85 ? -19.779 -2.039 -20.976 1.00 51.78 85 GLN A CA 1
ATOM 682 C C . GLN A 1 85 ? -20.873 -1.530 -21.919 1.00 51.78 85 GLN A C 1
ATOM 684 O O . GLN A 1 85 ? -20.796 -0.422 -22.434 1.00 51.78 85 GLN A O 1
ATOM 689 N N . SER A 1 86 ? -21.900 -2.351 -22.165 1.00 50.69 86 SER A N 1
ATOM 690 C CA . SER A 1 86 ? -23.056 -1.952 -22.974 1.00 50.69 86 SER A CA 1
ATOM 691 C C . SER A 1 86 ? -23.694 -0.695 -22.373 1.00 50.69 86 SER A C 1
ATOM 693 O O . SER A 1 86 ? -24.159 -0.730 -21.234 1.00 50.69 86 SER A O 1
ATOM 695 N N . GLN A 1 87 ? -23.736 0.393 -23.151 1.00 51.78 87 GLN A N 1
ATOM 696 C CA . GLN A 1 87 ? -24.399 1.667 -22.827 1.00 51.78 87 GLN A CA 1
ATOM 697 C C . GLN A 1 87 ? -25.791 1.456 -22.191 1.00 51.78 87 GLN A C 1
ATOM 699 O O . GLN A 1 87 ? -26.174 2.152 -21.258 1.00 51.78 87 GLN A O 1
ATOM 704 N N . THR A 1 88 ? -26.493 0.405 -22.624 1.00 54.09 88 THR A N 1
ATOM 705 C CA . THR A 1 88 ? -27.825 0.005 -22.161 1.00 54.09 88 THR A CA 1
ATOM 706 C C . THR A 1 88 ? -27.885 -0.333 -20.666 1.00 54.09 88 THR A C 1
ATOM 708 O O . THR A 1 88 ? -28.896 -0.059 -20.028 1.00 54.09 88 THR A O 1
ATOM 711 N N . ILE A 1 89 ? -26.821 -0.901 -20.084 1.00 52.78 89 ILE A N 1
ATOM 712 C CA . ILE A 1 89 ? -26.759 -1.219 -18.645 1.00 52.78 89 ILE A CA 1
ATOM 713 C C . ILE A 1 89 ? -26.574 0.065 -17.827 1.00 52.78 89 ILE A C 1
ATOM 715 O O . ILE A 1 89 ? -27.232 0.242 -16.806 1.00 52.78 89 ILE A O 1
ATOM 719 N N . PHE A 1 90 ? -25.729 0.988 -18.291 1.00 52.00 90 PHE A N 1
ATOM 720 C CA . PHE A 1 90 ? -25.547 2.287 -17.637 1.00 52.00 90 PHE A CA 1
ATOM 721 C C . PHE A 1 90 ? -26.838 3.114 -17.644 1.00 52.00 90 PHE A C 1
ATOM 723 O O . PHE A 1 90 ? -27.209 3.662 -16.607 1.00 52.00 90 PHE A O 1
ATOM 730 N N . ASP A 1 91 ? -27.549 3.147 -18.773 1.00 52.16 91 ASP A N 1
ATOM 731 C CA . ASP A 1 91 ? -28.813 3.878 -18.902 1.00 52.16 91 ASP A CA 1
ATOM 732 C C . ASP A 1 91 ? -29.899 3.311 -17.963 1.00 52.16 91 ASP A C 1
ATOM 734 O O . ASP A 1 91 ? -30.554 4.070 -17.249 1.00 52.16 91 ASP A O 1
ATOM 738 N N . GLN A 1 92 ? -30.021 1.979 -17.865 1.00 52.44 92 GLN A N 1
ATOM 739 C CA . GLN A 1 92 ? -30.964 1.316 -16.947 1.00 52.44 92 GLN A CA 1
ATOM 740 C C . GLN A 1 92 ? -30.660 1.586 -15.466 1.00 52.44 92 GLN A C 1
ATOM 742 O O . GLN A 1 92 ? -31.575 1.715 -14.653 1.00 52.44 92 GLN A O 1
ATOM 747 N N . ILE A 1 93 ? -29.382 1.678 -15.095 1.00 50.34 93 ILE A N 1
ATOM 748 C CA . ILE A 1 93 ? -28.967 1.942 -13.711 1.00 50.34 93 ILE A CA 1
ATOM 749 C C . ILE A 1 93 ? -29.142 3.435 -13.357 1.00 50.34 93 ILE A C 1
ATOM 751 O O . ILE A 1 93 ? -29.497 3.769 -12.221 1.00 50.34 93 ILE A O 1
ATOM 755 N N . LYS A 1 94 ? -28.977 4.338 -14.335 1.00 51.34 94 LYS A N 1
ATOM 756 C CA . LYS A 1 94 ? -29.188 5.788 -14.184 1.00 51.34 94 LYS A CA 1
ATOM 757 C C . LYS A 1 94 ? -30.654 6.137 -13.904 1.00 51.34 94 LYS A C 1
ATOM 759 O O . LYS A 1 94 ? -30.919 6.993 -13.061 1.00 51.34 94 LYS A O 1
ATOM 764 N N . GLU A 1 95 ? -31.603 5.431 -14.522 1.00 51.56 95 GLU A N 1
ATOM 765 C CA . GLU A 1 95 ? -33.045 5.583 -14.253 1.00 51.56 95 GLU A CA 1
ATOM 766 C C . GLU A 1 95 ? -33.454 5.157 -12.829 1.00 51.56 95 GLU A C 1
ATOM 768 O O . GLU A 1 95 ? -34.473 5.613 -12.313 1.00 51.56 95 GLU A O 1
ATOM 773 N N . GLN A 1 96 ? -32.645 4.333 -12.153 1.00 50.47 96 GLN A N 1
ATOM 774 C CA . GLN A 1 96 ? -32.929 3.825 -10.806 1.00 50.47 96 GLN A CA 1
ATOM 775 C C . GLN A 1 96 ? -32.316 4.666 -9.671 1.00 50.47 96 GLN A C 1
ATOM 777 O O . GLN A 1 96 ? -32.300 4.208 -8.529 1.00 50.47 96 GLN A O 1
ATOM 782 N N . ASN A 1 97 ? -31.777 5.867 -9.944 1.00 48.94 97 ASN A N 1
ATOM 783 C CA . ASN A 1 97 ? -30.984 6.648 -8.973 1.00 48.94 97 ASN A CA 1
ATOM 784 C C . ASN A 1 97 ? -29.866 5.817 -8.309 1.00 48.94 97 ASN A C 1
ATOM 786 O O . ASN A 1 97 ? -29.487 6.048 -7.158 1.00 48.94 97 ASN A O 1
ATOM 790 N N . THR A 1 98 ? -29.349 4.815 -9.020 1.00 51.56 98 THR A N 1
ATOM 791 C CA . THR A 1 98 ? -28.373 3.892 -8.458 1.00 51.56 98 THR A CA 1
ATOM 792 C C . THR A 1 98 ? -26.973 4.443 -8.662 1.00 51.56 98 THR A C 1
ATOM 794 O O . THR A 1 98 ? -26.560 4.824 -9.756 1.00 51.56 98 THR A O 1
ATOM 797 N N . ILE A 1 99 ? -26.241 4.499 -7.560 1.00 55.56 99 ILE A N 1
ATOM 798 C CA . ILE A 1 99 ? -24.880 4.997 -7.508 1.00 55.56 99 ILE A CA 1
ATOM 799 C C . ILE A 1 99 ? -23.936 3.935 -8.088 1.00 55.56 99 ILE A C 1
ATOM 801 O O . ILE A 1 99 ? -23.711 2.903 -7.460 1.00 55.56 99 ILE A O 1
ATOM 805 N N . ILE A 1 100 ? -23.368 4.191 -9.271 1.00 55.78 100 ILE A N 1
ATOM 806 C CA . ILE A 1 100 ? -22.332 3.330 -9.860 1.00 55.78 100 ILE A CA 1
ATOM 807 C C . ILE A 1 100 ? -20.963 3.824 -9.409 1.00 55.78 100 ILE A C 1
ATOM 809 O O . ILE A 1 100 ? -20.570 4.945 -9.737 1.00 55.78 100 ILE A O 1
ATOM 813 N N . TYR A 1 101 ? -20.227 2.961 -8.713 1.00 60.75 101 TYR A N 1
ATOM 814 C CA . TYR A 1 101 ? -18.797 3.127 -8.488 1.00 60.75 101 TYR A CA 1
ATOM 815 C C . TYR A 1 101 ? -18.035 2.263 -9.486 1.00 60.75 101 TYR A C 1
ATOM 817 O O . TYR A 1 101 ? -18.175 1.041 -9.489 1.00 60.75 101 TYR A O 1
ATOM 825 N N . SER A 1 102 ? -17.219 2.891 -10.327 1.00 64.81 102 SER A N 1
ATOM 826 C CA . SER A 1 102 ? -16.220 2.170 -11.119 1.00 64.81 102 SER A CA 1
ATOM 827 C C . SER A 1 102 ? -14.849 2.360 -10.486 1.00 64.81 102 SER A C 1
ATOM 829 O O . SER A 1 102 ? -14.465 3.486 -10.179 1.00 64.81 102 SER A O 1
ATOM 831 N N . TYR A 1 103 ? -14.124 1.259 -10.294 1.00 74.50 103 TYR A N 1
ATOM 832 C CA . TYR A 1 103 ? -12.797 1.260 -9.683 1.00 74.50 103 TYR A CA 1
ATOM 833 C C . TYR A 1 103 ? -11.735 0.979 -10.742 1.00 74.50 103 TYR A C 1
ATOM 835 O O . TYR A 1 103 ? -11.837 -0.009 -11.472 1.00 74.50 103 TYR A O 1
ATOM 843 N N . ILE A 1 104 ? -10.701 1.817 -10.812 1.00 79.69 104 ILE A N 1
ATOM 844 C CA . ILE A 1 104 ? -9.561 1.615 -11.714 1.00 79.69 104 ILE A CA 1
ATOM 845 C C . ILE A 1 104 ? -8.289 1.515 -10.879 1.00 79.69 104 ILE A C 1
ATOM 847 O O . ILE A 1 104 ? -7.956 2.436 -10.140 1.00 79.69 104 ILE A O 1
ATOM 851 N N . LEU A 1 105 ? -7.556 0.407 -11.015 1.00 85.50 105 LEU A N 1
ATOM 852 C CA . LEU A 1 105 ? -6.238 0.253 -10.402 1.00 85.50 105 LEU A CA 1
ATOM 853 C C . LEU A 1 105 ? -5.202 1.046 -11.211 1.00 85.50 105 LEU A C 1
ATOM 855 O O . LEU A 1 105 ? -4.983 0.754 -12.389 1.00 85.50 105 LEU A O 1
ATOM 859 N N . ARG A 1 106 ? -4.545 2.025 -10.586 1.00 84.44 106 ARG A N 1
ATOM 860 C CA . ARG A 1 106 ? -3.498 2.844 -11.211 1.00 84.44 106 ARG A CA 1
ATOM 861 C C . ARG A 1 106 ? -2.149 2.687 -10.512 1.00 84.44 106 ARG A C 1
ATOM 863 O O . ARG A 1 106 ? -2.112 2.525 -9.291 1.00 84.44 106 ARG A O 1
ATOM 870 N N . PRO A 1 107 ? -1.033 2.751 -11.262 1.00 88.12 107 PRO A N 1
ATOM 871 C CA . PRO A 1 107 ? 0.293 2.830 -10.665 1.00 88.12 107 PRO A CA 1
ATOM 872 C C . PRO A 1 107 ? 0.484 4.175 -9.952 1.00 88.12 107 PRO A C 1
ATOM 874 O O . PRO A 1 107 ? -0.035 5.206 -10.381 1.00 88.12 107 PRO A O 1
ATOM 877 N N . GLY A 1 108 ? 1.274 4.163 -8.884 1.00 88.25 108 GLY A N 1
ATOM 878 C CA . GLY A 1 108 ? 1.572 5.334 -8.065 1.00 88.25 108 GLY A CA 1
ATOM 879 C C . GLY A 1 108 ? 0.827 5.345 -6.732 1.00 88.25 108 GLY A C 1
ATOM 880 O O . GLY A 1 108 ? 0.147 4.390 -6.358 1.00 88.25 108 GLY A O 1
ATOM 881 N N . ILE A 1 109 ? 0.990 6.440 -5.996 1.00 86.25 109 ILE A N 1
ATOM 882 C CA . ILE A 1 109 ? 0.423 6.638 -4.658 1.00 86.25 109 ILE A CA 1
ATOM 883 C C . ILE A 1 109 ? -0.899 7.396 -4.795 1.00 86.25 109 ILE A C 1
ATOM 885 O O . ILE A 1 109 ? -0.994 8.304 -5.622 1.00 86.25 109 ILE A O 1
ATOM 889 N N . CYS A 1 110 ? -1.893 7.038 -3.979 1.00 83.00 110 CYS A N 1
ATOM 890 C CA . CYS A 1 110 ? -3.152 7.776 -3.907 1.00 83.00 110 CYS A CA 1
ATOM 891 C C . CYS A 1 110 ? -2.868 9.254 -3.592 1.00 83.00 110 CYS A C 1
ATOM 893 O O . CYS A 1 110 ? -2.142 9.553 -2.638 1.00 83.00 110 CYS A O 1
ATOM 895 N N . LYS A 1 111 ? -3.402 10.174 -4.402 1.00 74.62 111 LYS A N 1
ATOM 896 C CA . LYS A 1 111 ? -3.308 11.609 -4.116 1.00 74.62 111 LYS A CA 1
ATOM 897 C C . LYS A 1 111 ? -4.200 11.924 -2.920 1.00 74.62 111 LYS A C 1
ATOM 899 O O . LYS A 1 111 ? -5.331 11.450 -2.858 1.00 74.62 111 LYS A O 1
ATOM 904 N N . ASP A 1 112 ? -3.692 12.735 -2.001 1.00 62.81 112 ASP A N 1
ATOM 905 C CA . ASP A 1 112 ? -4.498 13.223 -0.890 1.00 62.81 112 ASP A CA 1
ATOM 906 C C . ASP A 1 112 ? -5.600 14.122 -1.467 1.00 62.81 112 ASP A C 1
ATOM 908 O O . ASP A 1 112 ? -5.323 15.114 -2.149 1.00 62.81 112 ASP A O 1
ATOM 912 N N . LEU A 1 113 ? -6.857 13.724 -1.284 1.00 52.75 113 LEU A N 1
ATOM 913 C CA . LEU A 1 113 ? -7.995 14.529 -1.700 1.00 52.75 113 LEU A CA 1
ATOM 914 C C . LEU A 1 113 ? -8.136 15.640 -0.659 1.00 52.75 113 LEU A C 1
ATOM 916 O O . LEU A 1 113 ? -8.735 15.427 0.390 1.00 52.75 113 LEU A O 1
ATOM 920 N N . HIS A 1 114 ? -7.546 16.807 -0.922 1.00 36.84 114 HIS A N 1
ATOM 921 C CA . HIS A 1 114 ? -7.794 18.001 -0.117 1.00 36.84 114 HIS A CA 1
ATOM 922 C C . HIS A 1 114 ? -9.273 18.395 -0.254 1.00 36.84 114 HIS A C 1
ATOM 924 O O . HIS A 1 114 ? -9.646 19.105 -1.188 1.00 36.84 114 HIS A O 1
ATOM 930 N N . TYR A 1 115 ? -10.102 17.896 0.661 1.00 34.66 115 TYR A N 1
ATOM 931 C CA . TYR A 1 115 ? -11.464 18.358 0.914 1.00 34.66 115 TYR A CA 1
ATOM 932 C C . TYR A 1 115 ? -11.515 19.129 2.228 1.00 34.66 115 TYR A C 1
ATOM 934 O O . TYR A 1 115 ? -10.890 18.665 3.210 1.00 34.66 115 TYR A O 1
#

Sequence (115 aa):
MGQSTFSSEINHIAFILNCLALATSITETLCRSESFVILATHLQQLTSIGYIYRNLANYHFDIIYNDKIHSDIDNDSINRLHHFQSQTIFDQIKEQNTIIYSYILRPGICKDLHY